Protein AF-A0A6I7PTA6-F1 (afdb_monomer)

pLDDT: mean 85.85, std 13.39, range [42.81, 96.25]

Solvent-accessible surface area (backbone atoms only — not comparable to full-atom values): 5139 Å² total; per-residue (Å²): 133,58,90,43,76,69,46,42,53,49,52,58,52,47,52,60,51,48,55,54,49,50,54,52,54,48,54,51,52,51,38,52,48,52,31,68,68,49,81,53,72,71,58,26,55,54,36,42,52,52,31,48,54,56,45,62,70,36,57,86,84,40,57,67,67,56,41,53,51,51,50,55,51,51,54,52,52,53,53,52,61,59,53,71,74,52,81,82,83,126

Secondary structure (DSSP, 8-state):
---SHHHHHHHHHHHHHHHHHHHHHHHHHHHHHHHHH--SHHHHHHHHHHHHHHHHHTBTTB-HHHHHHHHHHHHHHHHHHHHTTS----

Foldseek 3Di:
DQPDPVSVVVVVVVVVVVVVLVVLVVVLVVLLVLLLPDDDPVVNVVSL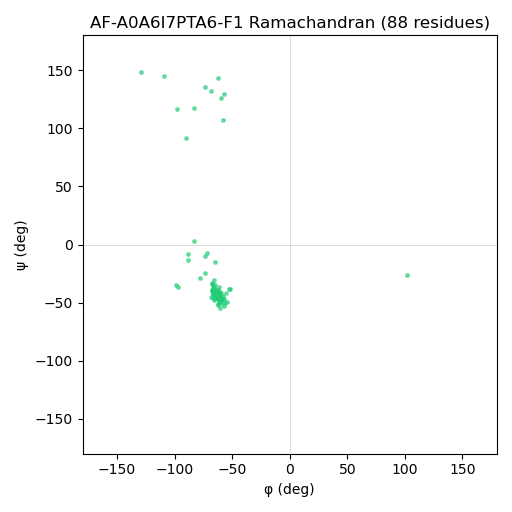VVSLVSLVVCDVSDPPVVSVVSNVVSVVSNVVVVVVVDPPDD

Nearest PDB structures (foldseek):
  8jhc-assembly1_R  TM=5.610E-01  e=5.414E+00  Homo sapiens
  8j46-assembly1_A  TM=5.786E-01  e=8.883E+00  Homo sapiens
  6ww2-assembly1_R  TM=5.267E-01  e=8.883E+00  Homo sapiens

Structure (mmCIF, N/CA/C/O backbone):
data_AF-A0A6I7PTA6-F1
#
_entry.id   AF-A0A6I7PTA6-F1
#
loop_
_atom_site.group_PDB
_atom_site.id
_atom_site.type_symbol
_atom_site.label_atom_id
_atom_site.label_alt_id
_atom_site.label_comp_id
_atom_site.label_asym_id
_atom_site.label_entity_id
_atom_site.label_seq_id
_atom_site.pdbx_PDB_ins_code
_atom_site.Cartn_x
_atom_site.Cartn_y
_atom_site.Cartn_z
_atom_site.occupancy
_atom_site.B_iso_or_equiv
_atom_site.auth_seq_id
_atom_site.auth_comp_id
_atom_site.auth_asym_id
_atom_site.auth_atom_id
_atom_site.pdbx_PDB_model_num
ATOM 1 N N . MET A 1 1 ? 6.688 -17.021 -25.883 1.00 60.66 1 MET A N 1
ATOM 2 C CA . MET A 1 1 ? 7.902 -16.413 -26.467 1.00 60.66 1 MET A CA 1
ATOM 3 C C . MET A 1 1 ? 7.633 -14.947 -26.763 1.00 60.66 1 MET A C 1
ATOM 5 O O . MET A 1 1 ? 6.505 -14.597 -27.089 1.00 60.66 1 MET A O 1
ATOM 9 N N . ALA A 1 2 ? 8.628 -14.081 -26.575 1.00 67.00 2 ALA A N 1
ATOM 10 C CA . ALA A 1 2 ? 8.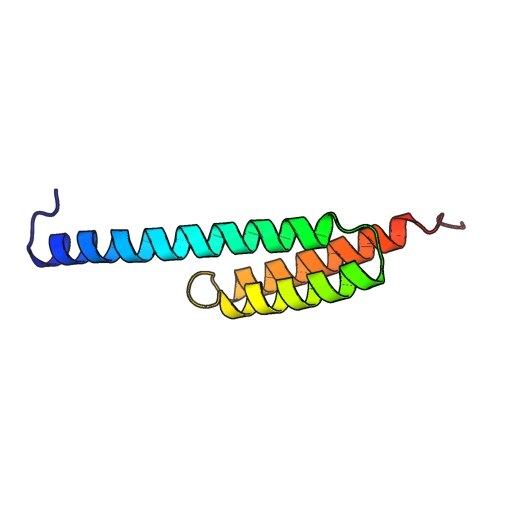537 -12.688 -26.984 1.00 67.00 2 ALA A CA 1
ATOM 11 C C . ALA A 1 2 ? 9.062 -12.586 -28.419 1.00 67.00 2 ALA A C 1
ATOM 13 O O . ALA A 1 2 ? 10.259 -12.464 -28.632 1.00 67.00 2 ALA A O 1
ATOM 14 N N . ASN A 1 3 ? 8.164 -12.701 -29.396 1.00 84.06 3 ASN A N 1
ATOM 15 C CA . ASN A 1 3 ? 8.549 -12.916 -30.798 1.00 84.06 3 ASN A CA 1
ATOM 16 C C . ASN A 1 3 ? 9.139 -11.663 -31.479 1.00 84.06 3 ASN A C 1
ATOM 18 O O . ASN A 1 3 ? 9.671 -11.750 -32.577 1.00 84.06 3 ASN A O 1
ATOM 22 N N . HIS A 1 4 ? 9.062 -10.495 -30.832 1.00 92.12 4 HIS A N 1
ATOM 23 C CA . HIS A 1 4 ? 9.582 -9.227 -31.343 1.00 92.12 4 HIS A CA 1
ATOM 24 C C . HIS A 1 4 ? 10.472 -8.539 -30.296 1.00 92.12 4 HIS A C 1
ATOM 26 O O . HIS A 1 4 ? 10.189 -8.606 -29.096 1.00 92.12 4 HIS A O 1
ATOM 32 N N . ARG A 1 5 ? 11.498 -7.792 -30.736 1.00 91.56 5 ARG A N 1
ATOM 33 C CA . ARG A 1 5 ? 12.445 -7.068 -29.854 1.00 91.56 5 ARG A CA 1
ATOM 34 C C . ARG A 1 5 ? 11.741 -6.165 -28.830 1.00 91.56 5 ARG A C 1
ATOM 36 O O . ARG A 1 5 ? 12.141 -6.074 -27.669 1.00 91.56 5 ARG A O 1
ATOM 43 N N . SER A 1 6 ? 10.650 -5.511 -29.238 1.00 92.50 6 SER A N 1
ATOM 44 C CA . SER A 1 6 ? 9.829 -4.691 -28.332 1.00 92.50 6 SER A CA 1
ATOM 45 C C . SER A 1 6 ? 9.114 -5.529 -27.265 1.00 92.50 6 SER A C 1
ATOM 47 O O . SER A 1 6 ? 9.058 -5.113 -26.107 1.00 92.50 6 SER A O 1
ATOM 49 N N . ALA A 1 7 ? 8.620 -6.721 -27.611 1.00 93.75 7 ALA A N 1
ATOM 50 C CA . ALA A 1 7 ? 7.974 -7.632 -26.673 1.00 93.75 7 ALA A CA 1
ATOM 51 C C . ALA A 1 7 ? 8.977 -8.160 -25.638 1.00 93.75 7 ALA A C 1
ATOM 53 O O . ALA A 1 7 ? 8.668 -8.203 -24.448 1.00 93.75 7 ALA A O 1
ATOM 54 N N . GLU A 1 8 ? 10.201 -8.475 -26.061 1.00 93.31 8 GLU A N 1
ATOM 55 C CA . GLU A 1 8 ? 11.260 -8.942 -25.164 1.00 93.31 8 GLU A CA 1
ATOM 56 C C . GLU A 1 8 ? 11.650 -7.849 -24.156 1.00 93.31 8 GLU A C 1
ATOM 58 O O . GLU A 1 8 ? 11.730 -8.085 -22.947 1.00 93.31 8 GLU A O 1
ATOM 63 N N . LYS A 1 9 ? 11.771 -6.598 -24.624 1.00 93.88 9 LYS A N 1
ATOM 64 C CA . LYS A 1 9 ? 11.953 -5.428 -23.752 1.00 93.88 9 LYS A CA 1
ATOM 65 C C . LYS A 1 9 ? 10.808 -5.293 -22.744 1.00 93.88 9 LYS A C 1
ATOM 67 O O . LYS A 1 9 ? 11.058 -5.033 -21.565 1.00 93.88 9 LYS A O 1
ATOM 72 N N . ARG A 1 10 ? 9.553 -5.463 -23.173 1.00 95.12 10 ARG A N 1
ATOM 73 C CA . ARG A 1 10 ? 8.389 -5.409 -22.270 1.00 95.12 10 ARG A CA 1
ATOM 74 C C . ARG A 1 10 ? 8.427 -6.534 -21.239 1.00 95.12 10 ARG A C 1
ATOM 76 O O . ARG A 1 10 ? 8.173 -6.251 -20.071 1.00 95.12 10 ARG A O 1
ATOM 83 N N . ALA A 1 11 ? 8.806 -7.752 -21.627 1.00 94.06 11 ALA A N 1
ATOM 84 C CA . ALA A 1 11 ? 8.969 -8.877 -20.710 1.00 94.06 11 ALA A CA 1
ATOM 85 C C . ALA A 1 11 ? 10.001 -8.559 -19.615 1.00 94.06 11 ALA A C 1
ATOM 87 O O . ALA A 1 11 ? 9.667 -8.623 -18.431 1.00 94.06 11 ALA A O 1
ATOM 88 N N . ARG A 1 12 ? 11.196 -8.078 -19.989 1.00 94.25 12 ARG A N 1
ATOM 89 C CA . ARG A 1 12 ? 12.236 -7.656 -19.032 1.00 94.25 12 ARG A CA 1
ATOM 90 C C . ARG A 1 12 ? 11.746 -6.572 -18.071 1.00 94.25 12 ARG A C 1
ATOM 92 O O . ARG A 1 12 ? 11.909 -6.688 -16.860 1.00 94.25 12 ARG A O 1
ATOM 99 N N . GLN A 1 13 ? 11.079 -5.535 -18.577 1.00 96.00 13 GLN A N 1
ATOM 100 C CA . GLN A 1 13 ? 10.540 -4.474 -17.719 1.00 96.00 13 GLN A CA 1
ATOM 101 C C . GLN A 1 13 ? 9.426 -4.963 -16.782 1.00 96.00 13 GLN A C 1
ATOM 103 O O . GLN A 1 13 ? 9.315 -4.487 -15.649 1.00 96.00 13 GLN A O 1
ATOM 108 N N . ASN A 1 14 ? 8.576 -5.876 -17.255 1.00 95.69 14 ASN A N 1
ATOM 109 C CA . ASN A 1 14 ? 7.470 -6.420 -16.476 1.00 95.69 14 ASN A CA 1
ATOM 110 C C . ASN A 1 14 ? 7.968 -7.237 -15.286 1.00 95.69 14 ASN A C 1
ATOM 112 O O . ASN A 1 14 ? 7.387 -7.100 -14.212 1.00 95.69 14 ASN A O 1
ATOM 116 N N . LEU A 1 15 ? 9.056 -7.999 -15.433 1.00 95.88 15 LEU A N 1
ATOM 117 C CA . LEU A 1 15 ? 9.682 -8.722 -14.321 1.00 95.88 15 LEU A CA 1
ATOM 118 C C . LEU A 1 15 ? 10.084 -7.757 -13.196 1.00 95.88 15 LEU A C 1
ATOM 120 O O . LEU A 1 15 ? 9.602 -7.877 -12.069 1.00 95.88 15 LEU A O 1
ATOM 124 N N . VAL A 1 16 ? 10.833 -6.704 -13.531 1.00 96.19 16 VAL A N 1
ATOM 125 C CA . VAL A 1 16 ? 11.292 -5.702 -12.554 1.00 96.19 16 VAL A CA 1
ATOM 126 C C . VAL A 1 16 ? 10.115 -4.969 -11.890 1.00 96.19 16 VAL A C 1
ATOM 128 O O . VAL A 1 16 ? 10.120 -4.714 -10.682 1.00 96.19 16 VAL A O 1
ATOM 131 N N . ARG A 1 17 ? 9.075 -4.611 -12.659 1.00 95.56 17 ARG A N 1
ATOM 132 C CA . ARG A 1 17 ? 7.853 -3.994 -12.109 1.00 95.56 17 ARG A CA 1
ATOM 133 C C . ARG A 1 17 ? 7.092 -4.964 -11.205 1.00 95.56 17 ARG A C 1
ATOM 135 O O . ARG A 1 17 ? 6.598 -4.549 -10.157 1.00 95.56 17 ARG A O 1
ATOM 142 N N . SER A 1 18 ? 7.005 -6.235 -11.590 1.00 96.12 18 SER A N 1
ATOM 143 C CA . SER A 1 18 ? 6.310 -7.282 -10.842 1.00 96.12 18 SER A CA 1
ATOM 144 C C . SER A 1 18 ? 6.951 -7.501 -9.475 1.00 96.12 18 SER A C 1
ATOM 146 O O . SER A 1 18 ? 6.253 -7.460 -8.463 1.00 96.12 18 SER A O 1
ATOM 148 N N . GLU A 1 19 ? 8.277 -7.614 -9.405 1.00 96.25 19 GLU A N 1
ATOM 149 C CA . GLU A 1 19 ? 9.004 -7.779 -8.143 1.00 96.25 19 GLU A CA 1
ATOM 150 C C . GLU A 1 19 ? 8.802 -6.600 -7.188 1.00 96.25 19 GLU A C 1
ATOM 152 O O . GLU A 1 19 ? 8.486 -6.792 -6.007 1.00 96.25 19 GLU A O 1
ATOM 157 N N . ARG A 1 20 ? 8.914 -5.365 -7.697 1.00 94.19 20 ARG A N 1
ATOM 158 C CA . ARG A 1 20 ? 8.652 -4.148 -6.911 1.00 94.19 20 ARG A CA 1
ATOM 159 C C . ARG A 1 20 ? 7.219 -4.123 -6.387 1.00 94.19 20 ARG A C 1
ATOM 161 O O . ARG A 1 20 ? 6.996 -3.925 -5.191 1.00 94.19 20 ARG A O 1
ATOM 168 N N . ASN A 1 21 ? 6.247 -4.401 -7.253 1.00 95.19 21 ASN A N 1
ATOM 169 C CA . ASN A 1 21 ? 4.834 -4.405 -6.887 1.00 95.19 21 ASN A CA 1
ATOM 170 C C . ASN A 1 21 ? 4.498 -5.528 -5.900 1.00 95.19 21 ASN A C 1
ATOM 172 O O . ASN A 1 21 ? 3.718 -5.306 -4.974 1.00 95.19 21 ASN A O 1
ATOM 176 N N . ARG A 1 22 ? 5.107 -6.709 -6.040 1.00 94.94 22 ARG A N 1
ATOM 177 C CA . ARG A 1 22 ? 4.962 -7.830 -5.103 1.00 94.94 22 ARG A CA 1
ATOM 178 C C . ARG A 1 22 ? 5.441 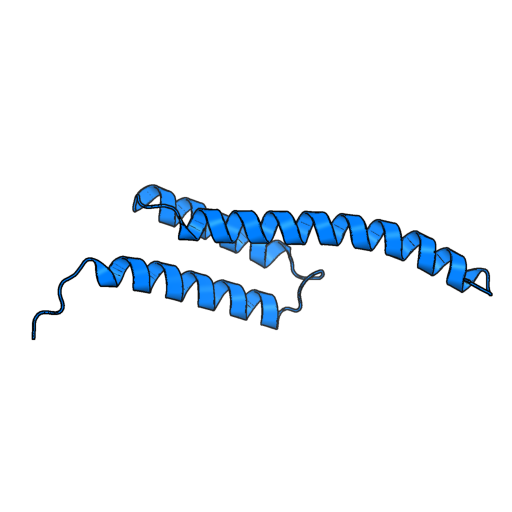-7.432 -3.709 1.00 94.94 22 ARG A C 1
ATOM 180 O O . ARG 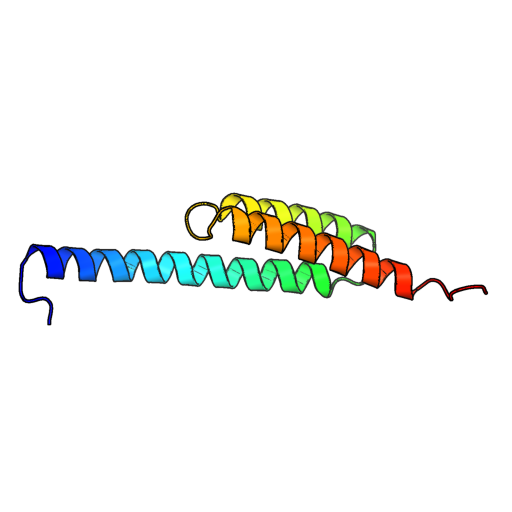A 1 22 ? 4.685 -7.591 -2.751 1.00 94.94 22 ARG A O 1
ATOM 187 N N . LYS A 1 23 ? 6.641 -6.847 -3.597 1.00 94.44 23 LYS A N 1
ATOM 188 C CA . LYS A 1 23 ? 7.199 -6.367 -2.320 1.00 94.44 23 LYS A CA 1
ATOM 189 C C . LYS A 1 23 ? 6.313 -5.287 -1.687 1.00 94.44 23 LYS A C 1
ATOM 191 O O . LYS A 1 23 ? 5.994 -5.380 -0.503 1.00 94.44 23 LYS A O 1
ATOM 196 N N . LEU A 1 24 ? 5.850 -4.303 -2.462 1.00 93.56 24 LEU A N 1
ATOM 197 C CA . LEU A 1 24 ? 4.950 -3.249 -1.969 1.00 93.56 24 LEU A CA 1
ATOM 198 C C . LEU A 1 24 ? 3.605 -3.812 -1.487 1.00 93.56 24 LEU A C 1
ATOM 200 O O . LEU A 1 24 ? 3.143 -3.471 -0.398 1.00 93.56 24 LEU A O 1
ATOM 204 N N . ARG A 1 25 ? 2.991 -4.720 -2.254 1.00 92.75 25 ARG A N 1
ATOM 205 C CA . ARG A 1 25 ? 1.728 -5.376 -1.876 1.00 92.75 25 ARG A CA 1
ATOM 206 C C . ARG A 1 25 ? 1.880 -6.216 -0.609 1.00 92.75 25 ARG A C 1
ATOM 208 O O . ARG A 1 25 ? 0.980 -6.188 0.227 1.00 92.75 25 ARG A O 1
ATOM 215 N N . ALA A 1 26 ? 2.999 -6.921 -0.447 1.00 94.50 26 ALA A N 1
ATOM 216 C CA . ALA A 1 26 ? 3.303 -7.668 0.771 1.00 94.50 26 ALA A CA 1
ATOM 217 C C . ALA A 1 26 ? 3.425 -6.732 1.985 1.00 94.50 26 ALA A C 1
ATOM 219 O O . ALA A 1 26 ? 2.692 -6.910 2.955 1.00 94.50 26 ALA A O 1
ATOM 220 N N . LYS A 1 27 ? 4.237 -5.668 1.888 1.00 93.25 27 LYS A N 1
ATOM 221 C CA . LYS A 1 27 ? 4.390 -4.659 2.953 1.00 93.25 27 LYS A CA 1
ATOM 222 C C . LYS A 1 27 ? 3.052 -4.035 3.364 1.00 93.25 27 LYS A C 1
ATOM 224 O O . LYS A 1 27 ? 2.783 -3.889 4.553 1.00 93.25 27 LYS A O 1
ATOM 229 N N . LEU A 1 28 ? 2.185 -3.721 2.397 1.00 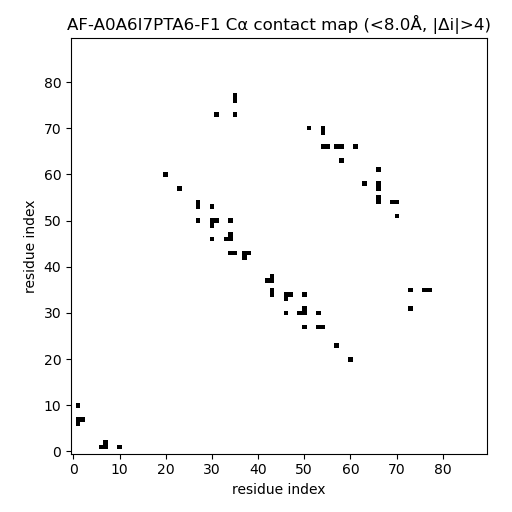92.81 28 LEU A N 1
ATOM 230 C CA . LEU A 1 28 ? 0.838 -3.207 2.665 1.00 92.81 28 LEU A CA 1
ATOM 231 C C . LEU A 1 28 ? -0.036 -4.205 3.427 1.00 92.81 28 LEU A C 1
ATOM 233 O O . LEU A 1 28 ? -0.745 -3.809 4.347 1.00 92.81 28 LEU A O 1
ATOM 237 N N . ARG A 1 29 ? -0.009 -5.490 3.052 1.00 92.19 29 ARG A N 1
ATOM 238 C CA . ARG A 1 29 ? -0.761 -6.534 3.767 1.00 92.19 29 ARG A CA 1
ATOM 239 C C . ARG A 1 29 ? -0.285 -6.650 5.212 1.00 92.19 29 ARG A C 1
ATOM 241 O O . ARG A 1 29 ? -1.124 -6.715 6.105 1.00 92.19 29 ARG A O 1
ATOM 248 N N . THR A 1 30 ? 1.027 -6.614 5.437 1.00 93.88 30 THR A N 1
ATOM 249 C CA . THR A 1 30 ? 1.612 -6.663 6.781 1.00 93.88 30 THR A CA 1
ATOM 250 C C . THR A 1 30 ? 1.214 -5.447 7.614 1.00 93.88 30 THR A C 1
ATOM 252 O O . THR A 1 30 ? 0.753 -5.625 8.734 1.00 93.88 30 THR A O 1
ATOM 255 N N . ALA A 1 31 ? 1.296 -4.233 7.058 1.00 89.88 31 ALA A N 1
ATOM 256 C CA . ALA A 1 31 ? 0.910 -3.002 7.755 1.00 89.88 31 ALA A CA 1
ATOM 257 C C . ALA A 1 31 ? -0.584 -2.967 8.127 1.00 89.88 31 ALA A C 1
ATOM 259 O O . ALA A 1 31 ? -0.955 -2.533 9.212 1.00 89.88 31 ALA A O 1
ATOM 260 N N . VAL A 1 32 ? -1.458 -3.458 7.244 1.00 89.88 32 VAL A N 1
ATOM 261 C CA . VAL A 1 32 ? -2.891 -3.582 7.5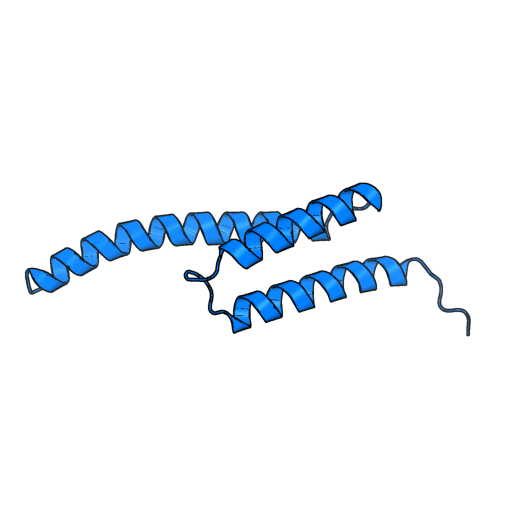56 1.00 89.88 32 VAL A CA 1
ATOM 262 C C . VAL A 1 32 ? -3.118 -4.624 8.654 1.00 89.88 32 VAL A C 1
ATOM 264 O O . VAL A 1 32 ? -3.909 -4.391 9.563 1.00 89.88 32 VAL A O 1
ATOM 267 N N . LYS A 1 33 ? -2.418 -5.765 8.602 1.00 89.25 33 LYS A N 1
ATOM 268 C CA . LYS A 1 33 ? -2.533 -6.819 9.618 1.00 89.25 33 LYS A CA 1
ATOM 269 C C . LYS A 1 33 ? -2.046 -6.340 10.989 1.00 89.25 33 LYS A C 1
ATOM 271 O O . LYS A 1 33 ? -2.726 -6.594 11.977 1.00 89.25 33 LYS A O 1
ATOM 276 N N . SER A 1 34 ? -0.922 -5.625 11.059 1.00 86.88 34 SER A N 1
ATOM 277 C CA . SER A 1 34 ? -0.391 -5.103 12.324 1.00 86.88 34 SER A CA 1
ATOM 278 C C . SER A 1 34 ? -1.335 -4.084 12.966 1.00 86.88 34 SER A C 1
ATOM 280 O O . SER A 1 34 ? -1.595 -4.175 14.165 1.00 86.88 34 SER A O 1
ATOM 282 N N . ALA A 1 35 ? -1.922 -3.180 12.176 1.00 85.69 35 ALA A N 1
ATOM 283 C CA . ALA A 1 35 ? -2.922 -2.232 12.666 1.00 85.69 35 ALA A CA 1
ATOM 284 C C . ALA A 1 35 ? -4.174 -2.937 13.226 1.00 85.69 35 ALA A C 1
ATOM 286 O O . ALA A 1 35 ? -4.724 -2.507 14.233 1.00 85.69 35 ALA A O 1
ATOM 287 N N . LEU A 1 36 ? -4.601 -4.050 12.619 1.00 85.12 36 LEU A N 1
ATOM 288 C CA . LEU A 1 36 ? -5.776 -4.807 13.070 1.00 85.12 36 LEU A CA 1
ATOM 289 C C . LEU A 1 36 ? -5.530 -5.692 14.301 1.00 85.12 36 LEU A C 1
ATOM 291 O O . LEU A 1 36 ? -6.488 -5.992 15.016 1.00 85.12 36 LEU A O 1
ATOM 295 N N . LEU A 1 37 ? -4.304 -6.176 14.511 1.00 85.19 37 LEU A N 1
ATOM 296 C CA . LEU A 1 37 ? -3.962 -7.079 15.620 1.00 85.19 37 LEU A CA 1
ATOM 297 C C . LEU A 1 37 ? -3.559 -6.354 16.905 1.00 85.19 37 LEU A C 1
ATOM 299 O O . LEU A 1 37 ? -3.488 -6.984 17.956 1.00 85.19 37 LEU A O 1
ATOM 303 N N . SER A 1 38 ? -3.293 -5.053 16.829 1.00 82.00 38 SER A N 1
ATOM 304 C CA . SER A 1 38 ? -2.863 -4.279 17.993 1.00 82.00 38 SER A CA 1
ATOM 305 C C . SER A 1 38 ? -4.001 -4.145 19.001 1.00 82.00 38 SER A C 1
ATOM 307 O O . SER A 1 38 ? -5.135 -3.848 18.615 1.00 82.00 38 SER A O 1
ATOM 309 N N . LYS A 1 39 ? -3.703 -4.406 20.278 1.00 74.81 39 LYS A N 1
ATOM 310 C CA . LYS A 1 39 ? -4.673 -4.395 21.385 1.00 74.81 39 LYS A CA 1
ATOM 311 C C . LYS A 1 39 ? -4.663 -3.066 22.144 1.00 74.81 39 LYS A C 1
ATOM 313 O O . LYS A 1 39 ? -5.740 -2.559 22.445 1.00 74.81 39 LYS A O 1
ATOM 318 N N . GLU A 1 40 ? -3.491 -2.458 22.305 1.00 79.50 40 GLU A N 1
ATOM 319 C CA . GLU A 1 40 ? -3.315 -1.175 22.993 1.00 79.50 40 GLU A CA 1
ATOM 320 C C . GLU A 1 40 ? -3.821 0.022 22.177 1.00 79.50 40 GLU A C 1
ATOM 322 O O . GLU A 1 40 ? -3.558 0.139 20.976 1.00 79.50 40 GLU A O 1
ATOM 327 N N . GLU A 1 41 ? -4.548 0.931 22.829 1.00 75.19 41 GLU A N 1
ATOM 328 C CA . GLU A 1 41 ? -5.190 2.104 22.212 1.00 75.19 41 GLU A CA 1
ATOM 329 C C . GLU A 1 41 ? -4.168 3.077 21.593 1.00 75.19 41 GLU A C 1
ATOM 331 O O . GLU A 1 41 ? -4.357 3.583 20.482 1.00 75.19 41 GLU A O 1
ATOM 336 N N . SER A 1 42 ? -3.047 3.298 22.285 1.00 78.62 42 SER A N 1
ATOM 337 C CA . SER A 1 42 ? -1.945 4.161 21.843 1.00 78.62 42 SER A CA 1
ATOM 338 C C . SER A 1 42 ? -1.246 3.594 20.603 1.00 78.62 42 SER A C 1
ATOM 340 O O . SER A 1 42 ? -1.091 4.285 19.593 1.00 78.62 42 SER A O 1
ATOM 342 N N . GLU A 1 43 ? -0.908 2.304 20.622 1.00 79.06 43 GLU A N 1
ATOM 343 C CA . GLU A 1 43 ? -0.267 1.632 19.492 1.00 79.06 43 GLU A CA 1
ATOM 344 C C . GLU A 1 43 ? -1.177 1.528 18.267 1.00 79.06 43 GLU A C 1
ATOM 346 O O . GLU A 1 43 ? -0.704 1.620 17.130 1.00 79.06 43 GLU A O 1
ATOM 351 N N . LYS A 1 44 ? -2.488 1.340 18.470 1.00 80.69 44 LYS A N 1
ATOM 352 C CA . LYS A 1 44 ? -3.470 1.300 17.379 1.00 80.69 44 LYS A CA 1
ATOM 353 C C . LYS A 1 44 ? -3.459 2.598 16.581 1.00 80.69 44 LYS A C 1
ATOM 355 O O . LYS A 1 44 ? -3.411 2.536 15.353 1.00 80.69 44 LYS A O 1
ATOM 360 N N . LYS A 1 45 ? -3.476 3.760 17.245 1.00 83.19 45 LYS A N 1
ATOM 361 C CA . LYS A 1 45 ? -3.480 5.075 16.574 1.00 83.19 45 LYS A CA 1
ATOM 362 C C . LYS A 1 45 ? -2.214 5.284 15.743 1.00 83.19 45 LYS A C 1
ATOM 364 O O . LYS A 1 45 ? -2.305 5.673 14.577 1.00 83.19 45 LYS A O 1
ATOM 369 N N . LEU A 1 46 ? -1.053 4.940 16.302 1.00 86.94 46 LEU A N 1
ATOM 370 C CA . LEU A 1 46 ? 0.234 5.024 15.604 1.00 86.94 46 LEU A CA 1
ATOM 371 C C . LEU A 1 46 ? 0.268 4.107 14.372 1.00 86.94 46 LEU A C 1
ATOM 373 O O . LEU A 1 46 ? 0.497 4.565 13.250 1.00 86.94 46 LEU A O 1
ATOM 377 N N . LYS A 1 47 ? -0.061 2.823 14.546 1.00 87.38 47 LYS A N 1
ATOM 378 C CA . LYS A 1 47 ? -0.057 1.831 13.457 1.00 87.38 47 LYS A CA 1
ATOM 379 C C . LYS A 1 47 ? -1.109 2.131 12.388 1.00 87.38 47 LYS A C 1
ATOM 381 O O . LYS A 1 47 ? -0.888 1.831 11.214 1.00 87.38 47 LYS A O 1
ATOM 386 N N . LEU A 1 48 ? -2.234 2.744 12.757 1.00 89.00 48 LEU A N 1
ATOM 387 C CA . LEU A 1 48 ? -3.260 3.201 11.821 1.00 89.00 48 LEU A CA 1
ATOM 388 C C . LEU A 1 48 ? -2.762 4.371 10.963 1.00 89.00 48 LEU A C 1
ATOM 390 O O . LEU A 1 48 ? -2.911 4.321 9.740 1.00 89.00 48 LEU A O 1
ATOM 394 N N . SER A 1 49 ? -2.111 5.366 11.572 1.00 90.31 49 SER A N 1
ATOM 395 C CA . SER A 1 49 ? -1.484 6.482 10.848 1.00 90.31 49 SER A CA 1
ATOM 396 C C . SER A 1 49 ? -0.420 5.983 9.863 1.00 90.31 49 SER A C 1
ATOM 398 O O . SER A 1 49 ? -0.448 6.305 8.669 1.00 90.31 49 SER A O 1
ATOM 400 N N . GLU A 1 50 ? 0.457 5.083 10.314 1.00 91.00 50 GLU A N 1
ATOM 401 C CA . GLU A 1 50 ? 1.449 4.455 9.446 1.00 91.00 50 GLU A CA 1
ATOM 402 C C . GLU A 1 50 ? 0.820 3.673 8.289 1.00 91.00 50 GLU A C 1
ATOM 404 O O . GLU A 1 50 ? 1.282 3.762 7.145 1.00 91.00 50 GLU A O 1
ATOM 409 N N . ALA A 1 51 ? -0.218 2.881 8.567 1.00 92.12 51 ALA A N 1
ATOM 410 C CA . ALA A 1 51 ? -0.912 2.102 7.552 1.00 92.12 51 ALA A CA 1
ATOM 411 C C . ALA A 1 51 ? -1.568 3.017 6.511 1.00 92.12 51 ALA A C 1
ATOM 413 O O . ALA A 1 51 ? -1.466 2.739 5.315 1.00 92.12 51 ALA A O 1
ATOM 414 N N . PHE A 1 52 ? -2.175 4.132 6.925 1.00 93.44 52 PHE A N 1
ATOM 415 C CA . PHE A 1 52 ? -2.736 5.126 6.009 1.00 93.44 52 PHE A CA 1
ATOM 416 C C . PHE A 1 52 ? -1.668 5.768 5.131 1.00 93.44 52 PHE A C 1
ATOM 418 O O . PHE A 1 52 ? -1.850 5.810 3.914 1.00 93.44 52 PHE A O 1
ATOM 425 N N . SER A 1 53 ? -0.533 6.175 5.702 1.00 93.88 53 SER A N 1
ATOM 426 C CA . SER A 1 53 ? 0.592 6.720 4.934 1.00 93.88 53 SER A CA 1
ATOM 427 C C . SER A 1 53 ? 1.103 5.713 3.896 1.00 93.88 53 SER A C 1
ATOM 429 O O . SER A 1 53 ? 1.228 6.029 2.710 1.00 93.88 53 SER A O 1
ATOM 431 N N . LYS A 1 54 ? 1.302 4.451 4.301 1.00 93.00 54 LYS A N 1
ATOM 432 C CA . LYS A 1 54 ? 1.731 3.362 3.407 1.00 93.00 54 LYS A CA 1
ATOM 433 C C . LYS A 1 54 ? 0.704 3.104 2.292 1.00 93.00 54 LYS A C 1
ATOM 435 O O . LYS A 1 54 ? 1.094 2.937 1.138 1.00 93.00 54 LYS A O 1
ATOM 440 N N . ILE A 1 55 ? -0.597 3.108 2.603 1.00 92.31 55 ILE A N 1
ATOM 441 C CA . ILE A 1 55 ? -1.686 2.913 1.628 1.00 92.31 55 ILE A CA 1
ATOM 442 C C . ILE A 1 55 ? -1.772 4.083 0.638 1.00 92.31 55 ILE A C 1
ATOM 444 O O . ILE A 1 55 ? -1.920 3.844 -0.560 1.00 92.31 55 ILE A O 1
ATOM 448 N N . GLN A 1 56 ? -1.637 5.327 1.101 1.00 92.69 56 GLN A N 1
ATOM 449 C CA . GLN A 1 56 ? -1.647 6.523 0.250 1.00 92.69 56 GLN A CA 1
ATOM 450 C C . GLN A 1 56 ? -0.470 6.533 -0.731 1.00 92.69 56 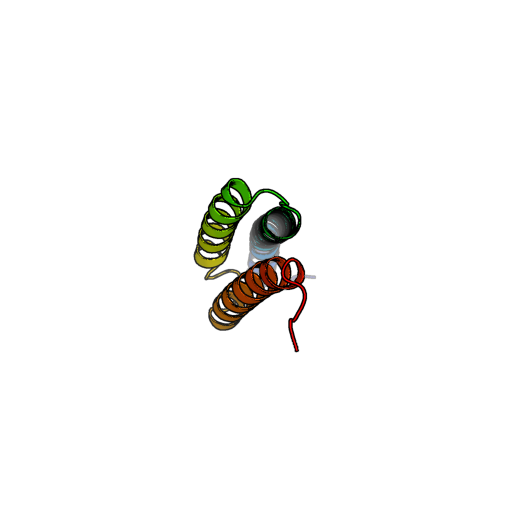GLN A C 1
ATOM 452 O O . GLN A 1 56 ? -0.662 6.781 -1.920 1.00 92.69 56 GLN A O 1
ATOM 457 N N . LYS A 1 57 ? 0.732 6.169 -0.266 1.00 91.56 57 LYS A N 1
ATOM 458 C CA . LYS A 1 57 ? 1.936 6.054 -1.109 1.00 91.56 57 LYS A CA 1
ATOM 459 C C . LYS A 1 57 ? 1.844 4.945 -2.165 1.00 91.56 57 LYS A C 1
ATOM 461 O O . LYS A 1 57 ? 2.628 4.929 -3.103 1.00 91.56 57 LYS A O 1
ATOM 466 N N . ALA A 1 58 ? 0.886 4.024 -2.047 1.00 91.25 58 ALA A N 1
ATOM 467 C CA . ALA A 1 58 ? 0.683 2.942 -3.010 1.00 91.25 58 ALA A CA 1
ATOM 468 C C . ALA A 1 58 ? -0.145 3.340 -4.251 1.00 91.25 58 ALA A C 1
ATOM 470 O O . ALA A 1 58 ? -0.429 2.479 -5.094 1.00 91.25 58 ALA A O 1
ATOM 471 N N . ARG A 1 59 ? -0.549 4.614 -4.377 1.00 87.81 59 ARG A N 1
ATOM 472 C CA . ARG A 1 59 ? -1.150 5.163 -5.605 1.00 87.81 59 ARG A CA 1
ATOM 473 C C . ARG A 1 59 ? -0.181 4.957 -6.778 1.00 87.81 59 ARG A C 1
ATOM 475 O O . ARG A 1 59 ? 1.006 5.227 -6.657 1.00 87.81 59 ARG A O 1
ATOM 482 N N . GLY A 1 60 ? -0.674 4.405 -7.885 1.00 87.06 60 GLY A N 1
ATOM 483 C CA . GLY A 1 60 ? 0.143 4.011 -9.046 1.00 87.06 60 GLY A CA 1
ATOM 484 C C . GLY A 1 60 ? 0.431 2.507 -9.121 1.00 87.06 60 GLY A C 1
ATOM 485 O O . GLY A 1 60 ? 0.548 1.962 -10.213 1.00 87.06 60 GLY A O 1
ATOM 486 N N . VAL A 1 61 ? 0.437 1.802 -7.982 1.00 91.62 61 VAL A N 1
ATOM 487 C CA . VAL A 1 61 ? 0.396 0.323 -7.941 1.00 91.62 61 VAL A CA 1
ATOM 488 C C . VAL A 1 61 ? -1.024 -0.181 -7.683 1.00 91.62 61 VAL A C 1
ATOM 490 O O . VAL A 1 61 ? -1.423 -1.234 -8.185 1.00 91.62 61 VAL A O 1
ATOM 493 N N . LEU A 1 62 ? -1.784 0.561 -6.876 1.00 91.56 62 LEU A N 1
ATOM 494 C CA . LEU A 1 62 ? -3.207 0.361 -6.640 1.00 91.56 62 LEU A CA 1
ATOM 495 C C . LEU A 1 62 ? -4.001 1.490 -7.292 1.00 91.56 62 LEU A C 1
ATOM 497 O O . LEU A 1 62 ? -3.580 2.649 -7.285 1.00 91.56 62 LEU A O 1
ATOM 501 N N . HIS A 1 63 ? -5.187 1.150 -7.793 1.00 95.69 63 HIS A N 1
ATOM 502 C CA . HIS A 1 63 ? -6.126 2.140 -8.298 1.00 95.69 63 HIS A CA 1
ATOM 503 C C . HIS A 1 63 ? -6.554 3.098 -7.166 1.00 95.69 63 HIS A C 1
ATOM 505 O O . HIS A 1 63 ? -6.758 2.633 -6.034 1.00 95.69 63 HIS A O 1
ATOM 511 N N . PRO A 1 64 ? -6.753 4.404 -7.428 1.00 94.31 64 PRO A N 1
ATOM 512 C CA . PRO A 1 64 ? -7.158 5.374 -6.406 1.00 94.31 64 PRO A CA 1
ATOM 513 C C . PRO A 1 64 ? -8.401 4.948 -5.613 1.00 94.31 64 PRO A C 1
ATOM 515 O O . PRO A 1 64 ? -8.441 5.081 -4.391 1.00 94.31 64 PRO A O 1
ATOM 518 N N . ASN A 1 65 ? -9.383 4.332 -6.275 1.00 96.19 65 ASN A N 1
ATOM 519 C CA . ASN A 1 65 ? -10.580 3.821 -5.596 1.00 96.19 65 ASN A CA 1
ATOM 520 C C . ASN A 1 65 ? -10.266 2.640 -4.667 1.00 96.19 65 ASN A C 1
ATOM 522 O O . ASN A 1 65 ? -10.873 2.504 -3.607 1.00 96.19 65 ASN A O 1
ATOM 526 N N . THR A 1 66 ? -9.290 1.796 -5.013 1.00 95.25 66 THR A N 1
ATOM 527 C CA . THR A 1 66 ? -8.825 0.715 -4.134 1.00 95.25 66 THR A CA 1
ATOM 528 C C . THR A 1 66 ? -8.131 1.274 -2.897 1.00 95.25 66 THR A C 1
ATOM 530 O O . THR A 1 66 ? -8.346 0.755 -1.803 1.00 95.25 66 THR A O 1
ATOM 533 N N . VAL A 1 67 ? -7.338 2.338 -3.051 1.00 95.50 67 VAL A N 1
ATOM 534 C CA . VAL A 1 67 ? -6.697 3.058 -1.938 1.00 95.50 67 VAL A CA 1
ATOM 535 C C . VAL A 1 67 ? -7.767 3.617 -0.995 1.00 95.50 67 VAL A C 1
ATOM 537 O O . VAL A 1 67 ? -7.786 3.246 0.180 1.00 95.50 67 VAL A O 1
ATOM 540 N N . LYS A 1 68 ? -8.726 4.393 -1.525 1.00 95.06 68 LYS A N 1
ATOM 541 C CA . LYS A 1 68 ? -9.857 4.955 -0.762 1.00 95.06 68 LYS A CA 1
ATOM 542 C C . LYS A 1 68 ? -10.643 3.869 -0.017 1.00 95.06 68 LYS A C 1
ATOM 544 O O . LYS A 1 68 ? -10.839 3.959 1.193 1.00 95.06 68 LYS A O 1
ATOM 549 N N . ARG A 1 69 ? -11.018 2.786 -0.712 1.00 95.25 69 ARG A N 1
ATOM 550 C CA . ARG A 1 69 ? -11.740 1.649 -0.114 1.00 95.25 69 ARG A CA 1
ATOM 551 C C . ARG A 1 69 ? -10.963 0.982 1.016 1.00 95.25 69 ARG A C 1
ATOM 553 O O . ARG A 1 69 ? -11.565 0.608 2.018 1.00 95.25 69 ARG A O 1
ATOM 560 N N . LYS A 1 70 ? -9.650 0.791 0.864 1.00 93.94 70 LYS A N 1
ATOM 561 C CA . LYS A 1 70 ? -8.822 0.169 1.908 1.00 93.94 70 LYS A CA 1
ATOM 562 C C . LYS A 1 70 ? -8.726 1.042 3.154 1.00 93.94 70 LYS A C 1
ATOM 564 O O . LYS A 1 70 ? -8.860 0.504 4.247 1.00 93.94 70 LYS A O 1
ATOM 569 N N . MET A 1 71 ? -8.555 2.353 2.992 1.00 93.19 71 MET A N 1
ATOM 570 C CA . MET A 1 71 ? -8.538 3.290 4.120 1.00 93.19 71 MET A CA 1
ATOM 571 C C . MET A 1 71 ? -9.871 3.283 4.873 1.00 93.19 71 MET A C 1
ATOM 573 O O . MET A 1 71 ? -9.881 3.068 6.082 1.00 93.19 71 MET A O 1
ATOM 577 N N . ALA A 1 72 ? -10.992 3.404 4.154 1.00 93.44 72 ALA A N 1
ATOM 578 C CA . ALA A 1 72 ? -12.327 3.394 4.754 1.00 93.44 72 ALA A CA 1
ATOM 579 C C . ALA A 1 72 ? -12.624 2.082 5.503 1.00 93.44 72 ALA A C 1
ATOM 581 O O . ALA A 1 72 ? -13.127 2.094 6.626 1.00 93.44 72 ALA A O 1
ATOM 582 N N . ARG A 1 73 ? -12.270 0.932 4.911 1.00 92.88 73 ARG A N 1
ATOM 583 C CA . ARG A 1 73 ? -12.450 -0.380 5.555 1.00 92.88 73 ARG A CA 1
ATOM 584 C C . ARG A 1 73 ? -11.590 -0.537 6.805 1.00 92.88 73 ARG A C 1
ATOM 586 O O . ARG A 1 73 ? -12.078 -1.092 7.783 1.00 92.88 73 ARG A O 1
ATOM 593 N N . LEU A 1 74 ? -10.341 -0.068 6.777 1.00 91.31 74 LEU A N 1
ATOM 594 C CA . LEU A 1 74 ? -9.452 -0.140 7.936 1.00 91.31 74 LEU A CA 1
ATOM 595 C C . LEU A 1 74 ? -9.974 0.731 9.085 1.00 91.31 74 LEU A C 1
ATOM 597 O O . LEU A 1 74 ? -10.078 0.232 10.200 1.00 91.31 74 LEU A O 1
ATOM 601 N N . ALA A 1 75 ? -10.388 1.969 8.800 1.00 90.12 75 ALA A N 1
ATOM 602 C CA . ALA A 1 75 ? -10.993 2.863 9.789 1.00 90.12 75 ALA A CA 1
ATOM 603 C C . ALA A 1 75 ? -12.228 2.224 10.447 1.00 90.12 75 ALA A C 1
ATOM 605 O O . ALA A 1 75 ? -12.303 2.108 11.668 1.00 90.12 75 ALA A O 1
ATOM 606 N N . LYS A 1 76 ? -13.160 1.709 9.632 1.00 90.19 76 LYS A N 1
ATOM 607 C CA . LYS A 1 76 ? -14.372 1.040 10.127 1.00 90.19 76 LYS A CA 1
ATOM 608 C C . LYS A 1 76 ? -14.050 -0.192 10.976 1.00 90.19 76 LYS A C 1
ATOM 610 O O . LYS A 1 76 ? -14.704 -0.425 11.987 1.00 90.19 76 LYS A O 1
ATOM 615 N N . ALA A 1 77 ? -13.060 -0.988 10.572 1.00 87.50 77 ALA A N 1
ATOM 616 C CA . ALA A 1 77 ? -12.669 -2.190 11.302 1.00 87.50 77 ALA A CA 1
ATOM 617 C C . ALA A 1 77 ? -12.050 -1.873 12.672 1.00 87.50 77 ALA A C 1
ATOM 619 O O . ALA A 1 77 ? -12.359 -2.568 13.638 1.00 87.50 77 ALA A O 1
ATOM 620 N N . VAL A 1 78 ? -11.214 -0.834 12.760 1.00 84.31 78 VAL A N 1
ATOM 621 C CA . VAL A 1 78 ? -10.619 -0.388 14.029 1.00 84.31 78 VAL A CA 1
ATOM 622 C C . VAL A 1 78 ? -11.696 0.162 14.964 1.00 84.31 78 VAL A C 1
ATOM 624 O O . VAL A 1 78 ? -11.780 -0.285 16.104 1.00 84.31 78 VAL A O 1
ATOM 627 N N . ASN A 1 79 ? -12.594 1.013 14.461 1.00 84.88 79 ASN A N 1
ATOM 628 C CA . ASN A 1 79 ? -13.685 1.575 15.263 1.00 84.88 79 ASN A CA 1
ATOM 629 C C . ASN A 1 79 ? -14.652 0.494 15.770 1.00 84.88 79 ASN A C 1
ATOM 631 O O . ASN A 1 79 ? -15.022 0.499 16.938 1.00 84.88 79 ASN A O 1
ATOM 635 N N . ARG A 1 80 ? -15.011 -0.487 14.927 1.00 82.19 80 ARG A N 1
ATOM 636 C CA . ARG A 1 80 ? -15.871 -1.611 15.338 1.00 82.19 80 ARG A CA 1
ATOM 637 C C . ARG A 1 80 ? -15.215 -2.500 16.398 1.00 82.19 80 ARG A C 1
ATOM 639 O O . ARG A 1 80 ? -15.903 -3.034 17.258 1.00 82.19 80 ARG A O 1
ATOM 646 N N . LYS A 1 81 ? -13.893 -2.690 16.339 1.00 70.38 81 LYS A N 1
ATOM 647 C C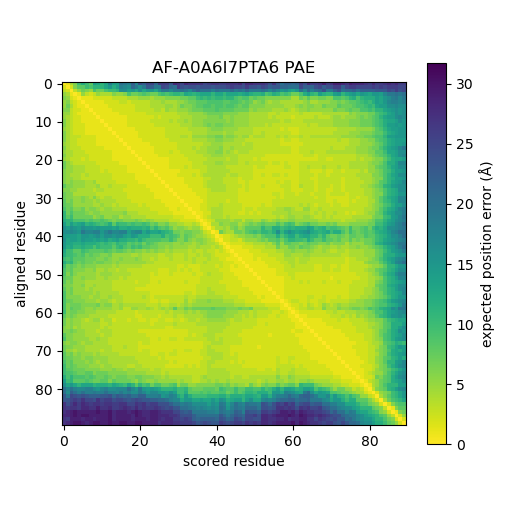A . LYS A 1 81 ? -13.168 -3.404 17.400 1.00 70.38 81 LYS A CA 1
ATOM 648 C C . LYS A 1 81 ? -13.162 -2.626 18.716 1.00 70.38 81 LYS A C 1
ATOM 650 O O . LYS A 1 81 ? -13.215 -3.258 19.760 1.00 70.38 81 LYS A O 1
ATOM 655 N N . GLY A 1 82 ? -13.116 -1.294 18.662 1.00 63.62 82 GLY A N 1
ATOM 656 C CA . GLY A 1 82 ? -13.286 -0.446 19.844 1.00 63.62 82 GLY A CA 1
ATOM 657 C C . GLY A 1 82 ? -14.699 -0.530 20.431 1.00 63.62 82 GLY A C 1
ATOM 658 O O . GLY A 1 82 ? -14.849 -0.617 21.642 1.00 63.62 82 GLY A O 1
ATOM 659 N N . SER A 1 83 ? -15.735 -0.594 19.585 1.00 56.25 83 SER A N 1
ATOM 660 C CA . SER A 1 83 ? -17.132 -0.620 20.045 1.00 56.25 83 SER A CA 1
ATOM 661 C C . SER A 1 83 ? -17.573 -1.949 20.669 1.00 56.25 83 SER A C 1
ATOM 663 O O . SER A 1 83 ? -18.491 -1.947 21.474 1.00 56.25 83 SER A O 1
ATOM 665 N N . GLN A 1 84 ? -16.944 -3.082 20.333 1.00 54.38 84 GLN A N 1
ATOM 666 C CA . GLN A 1 84 ? -17.276 -4.382 20.944 1.00 54.38 84 GLN A CA 1
ATOM 667 C C . GLN A 1 84 ? -16.815 -4.528 22.406 1.00 54.38 84 GLN A C 1
ATOM 669 O O . GLN A 1 84 ? -17.169 -5.511 23.047 1.00 54.38 84 GLN A O 1
ATOM 674 N N . ALA A 1 85 ? -16.050 -3.568 22.937 1.00 49.41 85 ALA A N 1
ATOM 675 C CA . ALA A 1 85 ? -15.673 -3.522 24.350 1.00 49.41 85 ALA A CA 1
ATOM 676 C C . ALA A 1 85 ? -16.695 -2.779 25.237 1.00 49.41 85 ALA A C 1
ATOM 678 O O . ALA A 1 85 ? -16.573 -2.824 26.457 1.00 49.41 85 ALA A O 1
ATOM 679 N N . ALA A 1 86 ? -17.702 -2.118 24.653 1.00 45.19 86 ALA A N 1
ATOM 680 C CA . ALA A 1 86 ? -18.822 -1.557 25.400 1.00 45.19 86 ALA A CA 1
ATOM 681 C C . ALA A 1 86 ? -20.000 -2.545 25.324 1.00 45.19 86 ALA A C 1
ATOM 683 O O . ALA A 1 86 ? -20.473 -2.808 24.213 1.00 45.19 86 ALA A O 1
ATOM 684 N N . PRO A 1 87 ? -20.476 -3.124 26.445 1.00 49.81 87 PRO A N 1
ATOM 685 C CA . PRO A 1 87 ? -21.724 -3.868 26.416 1.00 49.81 87 PRO A CA 1
ATOM 686 C C . PRO A 1 87 ? -22.819 -2.897 25.974 1.00 49.81 87 PRO A C 1
ATOM 688 O O . PRO A 1 87 ? -22.953 -1.808 26.533 1.00 49.81 87 PRO A O 1
ATOM 691 N N . ALA A 1 88 ? -23.558 -3.270 24.930 1.00 48.88 88 ALA A N 1
ATOM 692 C CA . ALA A 1 88 ? -24.757 -2.554 24.536 1.00 48.88 88 ALA A CA 1
ATOM 693 C C . ALA A 1 88 ? -25.712 -2.556 25.738 1.00 48.88 88 ALA A C 1
ATOM 695 O O . ALA A 1 88 ? -26.239 -3.600 26.118 1.00 48.88 88 ALA A O 1
ATOM 696 N N . SER A 1 89 ? -25.861 -1.406 26.388 1.00 51.41 89 SER A N 1
ATOM 697 C CA . SER A 1 89 ? -26.930 -1.175 27.343 1.00 51.41 89 SER A CA 1
ATOM 698 C C . SER A 1 89 ? -28.184 -0.777 26.563 1.00 51.41 89 SER A C 1
ATOM 700 O O . SER A 1 89 ? -28.214 0.281 25.933 1.00 51.41 89 SER A O 1
ATOM 702 N N . ARG A 1 90 ? -29.203 -1.638 26.701 1.00 42.81 90 ARG A N 1
ATOM 703 C CA . ARG A 1 90 ? -30.559 -1.649 26.114 1.00 42.81 90 ARG A CA 1
ATOM 704 C C . ARG A 1 90 ? -30.724 -2.446 24.827 1.00 42.81 90 ARG A C 1
ATOM 706 O O . ARG A 1 90 ? -30.094 -2.102 23.806 1.00 42.81 90 ARG A O 1
#

Sequence (90 aa):
MANHRSAEKRARQNLVRSERNRKLRAKLRTAVKSALLSKEESEKKLKLSEAFSKIQKARGVLHPNTVKRKMARLAKAVNRKGSQAAPASR

Radius of gyrati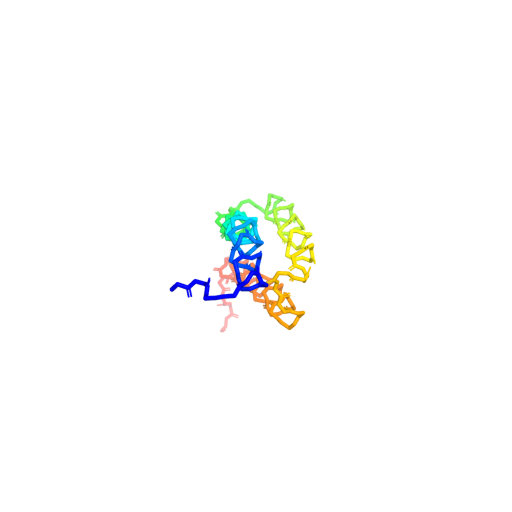on: 18.79 Å; Cα contacts (8 Å, |Δi|>4): 36; chains: 1; bounding box: 43×23×59 Å

Mean predicted aligned error: 6.81 Å